Protein AF-A0A1B7W3U8-F1 (afdb_monomer_lite)

Foldseek 3Di:
DVVVVVVVVVVVLVVLVCVLVVLVVPPDDDPDVVVSVVSVCCNVPPPQDPVNVVVVVVVVVVVVVVVVVVVVVVCQQPPDCPHPVVVVVVVVVVVVVVVVVVVVCVVCVVVVVVVVVVVVCVVPPPVVVVVVVVVVVVVVVVVVVCVVVVCVVVVVCVVDPPPDPDD

Structure (mmCIF, N/CA/C/O backbone):
data_AF-A0A1B7W3U8-F1
#
_entry.id   AF-A0A1B7W3U8-F1
#
loop_
_atom_site.group_PDB
_atom_site.id
_atom_site.type_symbol
_atom_site.label_atom_id
_atom_site.label_alt_id
_atom_site.label_comp_id
_atom_site.label_asym_id
_atom_site.label_entity_id
_atom_site.label_seq_id
_atom_site.pdbx_PDB_ins_code
_atom_site.Cartn_x
_atom_site.Cartn_y
_atom_site.Cartn_z
_atom_site.occupancy
_atom_site.B_iso_or_equiv
_atom_site.auth_seq_id
_atom_site.auth_comp_id
_atom_site.auth_asym_id
_atom_site.auth_atom_id
_atom_site.pdbx_PDB_model_num
ATOM 1 N N . LEU A 1 1 ? -20.547 15.326 28.649 1.00 56.41 1 LEU A N 1
ATOM 2 C CA . LEU A 1 1 ? -21.352 14.081 28.725 1.00 56.41 1 LEU A CA 1
ATOM 3 C C . LEU A 1 1 ? -21.371 13.535 30.156 1.00 56.41 1 LEU A C 1
ATOM 5 O O . LEU A 1 1 ? -22.451 13.273 30.670 1.00 56.41 1 LEU A O 1
ATOM 9 N N . GLU A 1 2 ? -20.212 13.461 30.819 1.00 55.72 2 GLU A N 1
ATOM 10 C CA . GLU A 1 2 ? -20.068 13.025 32.222 1.00 55.72 2 GLU A CA 1
ATOM 11 C C . GLU A 1 2 ? -20.960 13.772 33.222 1.00 55.72 2 GLU A C 1
ATOM 13 O O . GLU A 1 2 ? -21.620 13.137 34.037 1.00 55.72 2 GLU A O 1
ATOM 18 N N . GLU A 1 3 ? -21.055 15.101 33.139 1.00 60.34 3 GLU A N 1
ATOM 19 C CA . GLU A 1 3 ? -21.894 15.894 34.055 1.00 60.34 3 GLU A CA 1
ATOM 20 C C . GLU A 1 3 ? -23.386 15.540 33.965 1.00 60.34 3 GLU A C 1
ATOM 22 O O . GLU A 1 3 ? -24.071 15.424 34.982 1.00 60.34 3 GLU A O 1
ATOM 27 N N . LYS A 1 4 ? -23.888 15.297 32.746 1.00 61.94 4 LYS A N 1
ATOM 28 C CA . LYS A 1 4 ? -25.275 14.863 32.523 1.00 61.94 4 LYS A CA 1
ATOM 29 C C . LYS A 1 4 ? -25.508 13.445 33.047 1.00 61.94 4 LYS A C 1
ATOM 31 O O . LYS A 1 4 ? -26.567 13.176 33.609 1.00 61.94 4 LYS A O 1
ATOM 36 N N . LEU A 1 5 ? -24.516 12.563 32.903 1.00 60.00 5 LEU A N 1
ATOM 37 C CA . LEU A 1 5 ? -24.566 11.201 33.437 1.00 60.00 5 LEU A CA 1
ATOM 38 C C . LEU A 1 5 ? -24.601 11.215 34.974 1.00 60.00 5 LEU A C 1
ATOM 40 O O . LEU A 1 5 ? -25.403 10.510 35.583 1.00 60.00 5 LEU A O 1
ATOM 44 N N . LYS A 1 6 ? -23.789 12.078 35.596 1.00 71.88 6 LYS A N 1
ATOM 45 C CA . LYS A 1 6 ? -23.715 12.258 37.051 1.00 71.88 6 LYS A CA 1
ATOM 46 C C . LYS A 1 6 ? -25.038 1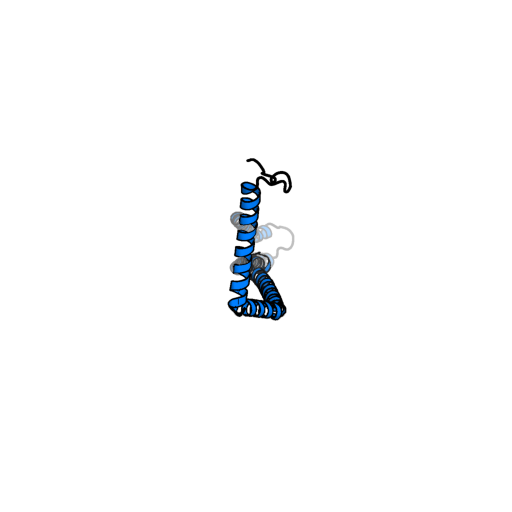2.765 37.631 1.00 71.88 6 LYS A C 1
ATOM 48 O O . LYS A 1 6 ? -25.574 12.134 38.538 1.00 71.88 6 LYS A O 1
ATOM 53 N N . ALA A 1 7 ? -25.609 13.821 37.048 1.00 74.88 7 ALA A N 1
ATOM 54 C CA . ALA A 1 7 ? -26.900 14.368 37.472 1.00 74.88 7 ALA A CA 1
ATOM 55 C C . ALA A 1 7 ? -28.056 13.362 37.293 1.00 74.88 7 ALA A C 1
ATOM 57 O O . ALA A 1 7 ? -28.937 13.258 38.146 1.00 74.88 7 ALA A O 1
ATOM 58 N N . SER A 1 8 ? -28.042 12.578 36.208 1.00 70.06 8 SER A N 1
ATOM 59 C CA . SER A 1 8 ? -29.031 11.514 35.987 1.00 70.06 8 SER A CA 1
ATOM 60 C C . SER A 1 8 ? -28.912 10.390 37.019 1.00 70.06 8 SER A C 1
ATOM 62 O O . SER A 1 8 ? -29.926 9.875 37.486 1.00 70.06 8 SER A O 1
ATOM 64 N N . ASN A 1 9 ? -27.689 10.011 37.391 1.00 72.94 9 ASN A N 1
ATOM 65 C CA . ASN A 1 9 ? -27.438 8.947 38.360 1.00 72.94 9 ASN A CA 1
ATOM 66 C C . ASN A 1 9 ? -27.847 9.370 39.783 1.00 72.94 9 ASN A C 1
ATOM 68 O O . ASN A 1 9 ? -28.427 8.590 40.536 1.00 72.94 9 ASN A O 1
ATOM 72 N N . GLU A 1 10 ? -27.610 10.634 40.129 1.00 76.00 10 GLU A N 1
ATOM 73 C CA . GLU A 1 10 ? -28.024 11.225 41.403 1.00 76.00 10 GLU A CA 1
ATOM 74 C C . GLU A 1 10 ? -29.554 11.308 41.517 1.00 76.00 10 GLU A C 1
ATOM 76 O O . GLU A 1 10 ? -30.133 10.876 42.518 1.00 76.00 10 GLU A O 1
ATOM 81 N N . ARG A 1 11 ? -30.232 11.736 40.444 1.00 73.25 11 ARG A N 1
ATOM 82 C CA . ARG A 1 11 ? -31.701 11.755 40.370 1.00 73.25 11 ARG A CA 1
ATOM 83 C C . ARG A 1 11 ? -32.305 10.352 40.474 1.00 73.25 11 ARG A C 1
ATOM 85 O O . ARG A 1 11 ? -33.267 10.166 41.214 1.00 73.25 11 ARG A O 1
ATOM 92 N N . ASN A 1 12 ? -31.722 9.362 39.795 1.00 77.12 12 ASN A N 1
ATOM 93 C CA . ASN A 1 12 ? -32.149 7.965 39.914 1.00 77.12 12 ASN A CA 1
ATOM 94 C C . ASN A 1 12 ? -31.950 7.421 41.334 1.00 77.12 12 ASN A C 1
ATOM 96 O O . ASN A 1 12 ? -32.821 6.719 41.839 1.00 77.12 12 ASN A O 1
ATOM 100 N N . GLY A 1 13 ? -30.857 7.785 42.009 1.00 77.56 13 GLY A N 1
ATOM 101 C CA . GLY A 1 13 ? -30.621 7.402 43.403 1.00 77.56 13 GLY A CA 1
ATOM 102 C C . GLY A 1 13 ? -31.672 7.958 44.368 1.00 77.56 13 GLY A C 1
ATOM 103 O O . GLY A 1 13 ? -32.121 7.242 45.262 1.00 77.56 13 GLY A O 1
ATOM 104 N N . ILE A 1 14 ? -32.099 9.209 44.174 1.00 77.31 14 ILE A N 1
ATOM 105 C CA . ILE A 1 14 ? -33.169 9.831 44.973 1.00 77.31 14 ILE A CA 1
ATOM 106 C C . ILE A 1 14 ? -34.512 9.139 44.709 1.00 77.31 14 ILE A C 1
ATOM 108 O O . ILE A 1 14 ? -35.231 8.819 45.653 1.00 77.31 14 ILE A O 1
ATOM 112 N N . LEU A 1 15 ? -34.830 8.864 43.440 1.00 75.06 15 LEU A N 1
ATOM 113 C CA . LEU A 1 15 ? -36.073 8.191 43.062 1.00 75.06 15 LEU A CA 1
ATOM 114 C C . LEU A 1 15 ? -36.156 6.781 43.648 1.00 75.06 15 LEU A C 1
ATOM 116 O O . LEU A 1 15 ? -37.176 6.448 44.238 1.00 75.06 15 LEU A O 1
ATOM 120 N N . LEU A 1 16 ? -35.080 5.993 43.559 1.00 75.06 16 LEU A N 1
ATOM 121 C CA . LEU A 1 16 ? -35.017 4.643 44.129 1.00 75.06 16 LEU A CA 1
ATOM 122 C C . LEU A 1 16 ? -35.239 4.648 45.647 1.00 75.06 16 LEU A C 1
ATOM 124 O O . LEU A 1 16 ? -36.001 3.833 46.160 1.00 75.06 16 LEU A O 1
ATOM 128 N N . LYS A 1 17 ? -34.646 5.612 46.362 1.00 77.00 17 LYS A N 1
ATOM 129 C CA . LYS A 1 17 ? -34.842 5.774 47.812 1.00 77.00 17 LYS A CA 1
ATOM 130 C C . LYS A 1 17 ? -36.269 6.174 48.200 1.00 77.00 17 LYS A C 1
ATOM 132 O O . LYS A 1 17 ? -36.686 5.868 49.311 1.00 77.00 17 LYS A O 1
ATOM 137 N N . ALA A 1 18 ? -37.016 6.816 47.303 1.00 71.81 18 ALA A N 1
ATOM 138 C CA . ALA A 1 18 ? -38.400 7.228 47.535 1.00 71.81 18 ALA A CA 1
ATOM 139 C C . ALA A 1 18 ? -39.438 6.126 47.226 1.00 71.81 18 ALA A C 1
ATOM 141 O O . ALA A 1 18 ? -40.604 6.257 47.605 1.00 71.81 18 ALA A O 1
ATOM 142 N N . ILE A 1 19 ? -39.054 5.028 46.557 1.00 72.12 19 ILE A N 1
ATOM 143 C CA . ILE A 1 19 ? -39.971 3.918 46.227 1.00 72.12 19 ILE A CA 1
ATOM 144 C C . ILE A 1 19 ? -40.558 3.263 47.495 1.00 72.12 19 ILE A C 1
ATOM 146 O O . ILE A 1 19 ? -41.779 3.134 47.571 1.00 72.12 19 ILE A O 1
ATOM 150 N N . PRO A 1 20 ? -39.771 2.910 48.531 1.00 69.50 20 PRO A N 1
ATOM 151 C CA . PRO A 1 20 ? -40.331 2.365 49.770 1.00 69.50 20 PRO A CA 1
ATOM 152 C C . PRO A 1 20 ? -41.315 3.322 50.462 1.00 69.50 20 PRO A C 1
ATOM 154 O O . PRO A 1 20 ? -42.340 2.895 50.988 1.00 69.50 20 PRO A O 1
ATOM 157 N N . GLU A 1 21 ? -41.035 4.628 50.448 1.00 69.25 21 GLU A N 1
ATOM 158 C CA . GLU A 1 21 ? -41.896 5.640 51.077 1.00 69.25 21 GLU A CA 1
ATOM 159 C C . GLU A 1 21 ? -43.200 5.867 50.300 1.00 69.25 21 GLU A C 1
ATOM 161 O O . GLU A 1 21 ? -44.263 6.045 50.894 1.00 69.25 21 GLU A O 1
ATOM 166 N N . THR A 1 22 ? -43.151 5.805 48.970 1.00 66.88 22 THR A N 1
ATOM 167 C CA . THR A 1 22 ? -44.347 5.921 48.119 1.00 66.88 22 THR A CA 1
ATOM 168 C C . THR A 1 22 ? -45.241 4.684 48.195 1.00 66.88 22 THR A C 1
ATOM 170 O O . THR A 1 22 ? -46.464 4.822 48.135 1.00 66.88 22 THR A O 1
ATOM 173 N N . ILE A 1 23 ? -44.669 3.499 48.432 1.00 67.88 23 ILE A N 1
ATOM 174 C CA . ILE A 1 23 ? -45.422 2.269 48.723 1.00 67.88 23 ILE A CA 1
ATOM 175 C C . ILE A 1 23 ? -46.244 2.414 50.021 1.00 67.88 23 ILE A C 1
ATOM 177 O O . ILE A 1 23 ? -47.398 1.988 50.052 1.00 67.88 23 ILE A O 1
ATOM 181 N N . LYS A 1 24 ? -45.719 3.101 51.050 1.00 63.53 24 LYS A N 1
ATOM 182 C CA . LYS A 1 24 ? -46.452 3.391 52.305 1.00 63.53 24 LYS A CA 1
ATOM 183 C C . LYS A 1 24 ? -47.633 4.343 52.127 1.00 63.53 24 LYS A C 1
ATOM 185 O O . LYS A 1 24 ? -48.637 4.220 52.823 1.00 63.53 24 LYS A O 1
ATOM 190 N N . LEU A 1 25 ? -47.508 5.310 51.220 1.00 63.56 25 LEU A N 1
ATOM 191 C CA . LEU A 1 25 ? -48.533 6.329 50.960 1.00 63.56 25 LEU A CA 1
ATOM 192 C C . LEU A 1 25 ? -49.675 5.808 50.065 1.00 63.56 25 LEU A C 1
ATOM 194 O O . LEU A 1 25 ? -50.757 6.400 50.031 1.00 63.56 25 LEU A O 1
ATOM 198 N N . GLY A 1 26 ? -49.460 4.685 49.371 1.00 59.81 26 GLY A N 1
ATOM 199 C CA . GLY A 1 26 ? -50.441 3.995 48.535 1.00 59.81 26 GLY A CA 1
ATOM 200 C C . GLY A 1 26 ? -51.523 3.277 49.345 1.00 59.81 26 GLY A C 1
ATOM 201 O O . GLY A 1 26 ? -51.560 2.051 49.429 1.00 59.81 26 GLY A O 1
ATOM 202 N N . THR A 1 27 ? -52.448 4.038 49.919 1.00 52.50 27 THR A N 1
ATOM 203 C CA . THR A 1 27 ? -53.669 3.508 50.537 1.00 52.50 27 THR A CA 1
ATOM 204 C C . THR A 1 27 ? -54.570 2.888 49.462 1.00 52.50 27 THR A C 1
ATOM 206 O O . THR A 1 27 ? -55.290 3.594 48.763 1.00 52.50 27 THR A O 1
ATOM 209 N N . GLY A 1 28 ? -54.576 1.557 49.294 1.00 55.31 28 GLY A N 1
ATOM 210 C CA . GLY A 1 28 ? -55.733 0.963 48.613 1.00 55.31 28 GLY A CA 1
ATOM 211 C C . GLY A 1 28 ? -55.717 -0.472 48.110 1.00 55.31 28 GLY A C 1
ATOM 212 O O . GLY A 1 28 ? -56.805 -1.029 48.002 1.00 55.31 28 GLY A O 1
ATOM 213 N N . ARG A 1 29 ? -54.596 -1.126 47.780 1.00 54.59 29 ARG A N 1
ATOM 214 C CA . ARG A 1 29 ? -54.681 -2.521 47.286 1.00 54.59 29 ARG A CA 1
ATOM 215 C C . ARG A 1 29 ? -53.319 -3.221 47.269 1.00 54.59 29 ARG A C 1
ATOM 217 O O . ARG A 1 29 ? -52.536 -3.021 46.354 1.00 54.59 29 ARG A O 1
ATOM 224 N N . ARG A 1 30 ? -53.093 -4.102 48.252 1.00 54.03 30 ARG A N 1
ATOM 225 C CA . ARG A 1 30 ? -52.017 -5.119 48.284 1.00 54.03 30 ARG A CA 1
ATOM 226 C C . ARG A 1 30 ? -50.565 -4.604 48.248 1.00 54.03 30 ARG A C 1
ATOM 228 O O . ARG A 1 30 ? -49.747 -5.159 47.525 1.00 54.03 30 ARG A O 1
ATOM 235 N N . SER A 1 31 ? -50.211 -3.625 49.077 1.00 56.19 31 SER A N 1
ATOM 236 C CA . SER A 1 31 ? -48.829 -3.573 49.576 1.00 56.19 31 SER A CA 1
ATOM 237 C C . SER A 1 31 ? -48.750 -4.523 50.767 1.00 56.19 31 SER A C 1
ATOM 239 O O . SER A 1 31 ? -49.349 -4.242 51.801 1.00 56.19 31 SER A O 1
ATOM 241 N N . THR A 1 32 ? -48.132 -5.690 50.601 1.00 68.00 32 THR A N 1
ATOM 242 C CA . THR A 1 32 ? -47.820 -6.582 51.724 1.00 68.00 32 THR A CA 1
ATOM 243 C C . THR A 1 32 ? -46.517 -6.115 52.369 1.00 68.00 32 THR A C 1
ATOM 245 O O . THR A 1 32 ? -45.617 -5.665 51.662 1.00 68.00 32 THR A O 1
ATOM 248 N N . ASP A 1 33 ? -46.383 -6.251 53.688 1.00 70.81 33 ASP A N 1
ATOM 249 C CA . ASP A 1 33 ? -45.142 -5.927 54.418 1.00 70.81 33 ASP A CA 1
ATOM 250 C C . ASP A 1 33 ? -43.909 -6.627 53.805 1.00 70.81 33 ASP A C 1
ATOM 252 O O . ASP A 1 33 ? -42.792 -6.120 53.835 1.00 70.81 33 ASP A O 1
ATOM 256 N N . GLU A 1 34 ? -44.132 -7.778 53.168 1.00 69.06 34 GLU A N 1
ATOM 257 C CA . GLU A 1 34 ? -43.145 -8.553 52.418 1.00 69.06 34 GLU A CA 1
ATOM 258 C C . GLU A 1 34 ? -42.671 -7.858 51.129 1.00 69.06 34 GLU A C 1
ATOM 260 O O . GLU A 1 34 ? -41.478 -7.875 50.831 1.00 69.06 34 GLU A O 1
ATOM 265 N N . LEU A 1 35 ? -43.566 -7.188 50.389 1.00 73.38 35 LEU A N 1
ATOM 266 C CA . LEU A 1 35 ? -43.200 -6.379 49.221 1.00 73.38 35 LEU A CA 1
ATOM 267 C C . LEU A 1 35 ? -42.405 -5.138 49.642 1.00 73.38 35 LEU A C 1
ATOM 269 O O . LEU A 1 35 ? -41.422 -4.795 48.988 1.00 73.38 35 LEU A O 1
ATOM 273 N N . GLU A 1 36 ? -42.790 -4.490 50.745 1.00 72.69 36 GLU A N 1
ATOM 274 C CA . GLU A 1 36 ? -42.029 -3.369 51.309 1.00 72.69 36 GLU A CA 1
ATOM 275 C C . GLU A 1 36 ? -40.623 -3.818 51.729 1.00 72.69 36 GLU A C 1
ATOM 277 O O . GLU A 1 36 ? -39.631 -3.183 51.363 1.00 72.69 36 GLU A O 1
ATOM 282 N N . PHE A 1 37 ? -40.528 -4.939 52.450 1.00 76.88 37 PHE A N 1
ATOM 283 C CA . PHE A 1 37 ? -39.257 -5.509 52.884 1.00 76.88 37 PHE A CA 1
ATOM 284 C C . PHE A 1 37 ? -38.368 -5.890 51.698 1.00 76.88 37 PHE A C 1
ATOM 286 O O . PHE A 1 37 ? -37.188 -5.545 51.690 1.00 76.88 37 PHE A O 1
ATOM 293 N N . LEU A 1 38 ? -38.926 -6.538 50.672 1.00 72.19 3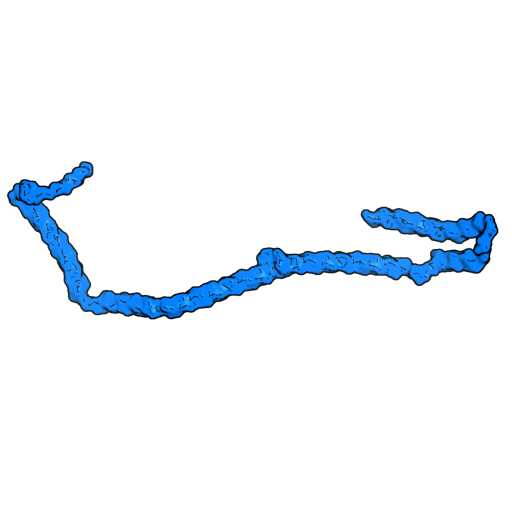8 LEU A N 1
ATOM 294 C CA . LEU A 1 38 ? -38.197 -6.902 49.457 1.00 72.19 38 LEU A CA 1
ATOM 295 C C . LEU A 1 38 ? -37.694 -5.672 48.707 1.00 72.19 38 LEU A C 1
ATOM 297 O O . LEU A 1 38 ? -36.523 -5.624 48.343 1.00 72.19 38 LEU A O 1
ATOM 301 N N . VAL A 1 39 ? -38.537 -4.659 48.505 1.00 77.06 39 VAL A N 1
ATOM 302 C CA . VAL A 1 39 ? -38.131 -3.429 47.814 1.00 77.06 39 VAL A CA 1
ATOM 303 C C . VAL A 1 39 ? -37.053 -2.697 48.607 1.00 77.06 39 VAL A C 1
ATOM 305 O O . VAL A 1 39 ? -36.055 -2.274 48.025 1.00 77.06 39 VAL A O 1
ATOM 308 N N . LYS A 1 40 ? -37.197 -2.586 49.930 1.00 78.19 40 LYS A N 1
ATOM 309 C CA . LYS A 1 40 ? -36.175 -1.987 50.794 1.00 78.19 40 LYS A CA 1
ATOM 310 C C . LYS A 1 40 ? -34.864 -2.777 50.749 1.00 78.19 40 LYS A C 1
ATOM 312 O O . LYS A 1 40 ? -33.811 -2.186 50.535 1.00 78.19 40 LYS A O 1
ATOM 317 N N . SER A 1 41 ? -34.936 -4.103 50.856 1.00 76.44 41 SER A N 1
ATOM 318 C CA . SER A 1 41 ? -33.774 -4.992 50.804 1.00 76.44 41 SER A CA 1
ATOM 319 C C . SER A 1 41 ? -33.055 -4.914 49.455 1.00 76.44 41 SER A C 1
ATOM 321 O O . SER A 1 41 ? -31.837 -4.801 49.435 1.00 76.44 41 SER A O 1
ATOM 323 N N . LEU A 1 42 ? -33.790 -4.860 48.340 1.00 71.69 42 LEU A N 1
ATOM 324 C CA . LEU A 1 42 ? -33.240 -4.693 46.988 1.00 71.69 42 LEU A CA 1
ATOM 325 C C . LEU A 1 42 ? -32.695 -3.283 46.722 1.00 71.69 42 LEU A C 1
ATOM 327 O O . LEU A 1 42 ? -31.801 -3.110 45.899 1.00 71.69 42 LEU A O 1
ATOM 331 N N . THR A 1 43 ? -33.235 -2.269 47.398 1.00 72.00 43 THR A N 1
ATOM 332 C CA . THR A 1 43 ? -32.743 -0.886 47.305 1.00 72.00 43 THR A CA 1
ATOM 333 C C . THR A 1 43 ? -31.444 -0.711 48.093 1.00 72.00 43 THR A C 1
ATOM 335 O O . THR A 1 43 ? -30.552 0.016 47.658 1.00 72.00 43 THR A O 1
ATOM 338 N N . GLU A 1 44 ? -31.325 -1.378 49.242 1.00 73.50 44 GLU A N 1
ATOM 339 C CA . GLU A 1 44 ? -30.128 -1.364 50.091 1.00 73.50 44 GLU A CA 1
ATOM 340 C C . GLU A 1 44 ? -29.045 -2.336 49.585 1.00 73.50 44 GLU A C 1
ATOM 342 O O . GLU A 1 44 ? -27.861 -2.012 49.648 1.00 73.50 44 GLU A O 1
ATOM 347 N N . ASN A 1 45 ? -29.445 -3.485 49.033 1.00 69.94 45 ASN A N 1
ATOM 348 C CA . ASN A 1 45 ? -28.589 -4.518 48.449 1.00 69.94 45 ASN A CA 1
ATOM 349 C C . ASN A 1 45 ? -29.100 -4.887 47.045 1.00 69.94 45 ASN A C 1
ATOM 351 O O . ASN A 1 45 ? -29.848 -5.859 46.887 1.00 69.94 45 ASN A O 1
ATOM 355 N N . PRO A 1 46 ? -28.733 -4.118 46.006 1.00 68.44 46 PRO A N 1
ATOM 356 C CA . PRO A 1 46 ? -29.142 -4.433 44.646 1.00 68.44 46 PRO A CA 1
ATOM 357 C C . PRO A 1 46 ? -28.575 -5.791 44.215 1.00 68.44 46 PRO A C 1
ATOM 359 O O . PRO A 1 46 ? -27.418 -6.105 44.480 1.00 68.44 46 PRO A O 1
ATOM 362 N N . ILE A 1 47 ? -29.388 -6.586 43.507 1.00 68.88 47 ILE A N 1
ATOM 363 C CA . ILE A 1 47 ? -28.999 -7.912 42.976 1.00 68.88 47 ILE A CA 1
ATOM 364 C C . ILE A 1 47 ? -27.757 -7.805 42.081 1.00 68.88 47 ILE A C 1
ATOM 366 O O . ILE A 1 47 ? -26.953 -8.731 42.004 1.00 68.88 47 ILE A O 1
ATOM 370 N N . ILE A 1 48 ? -27.609 -6.667 41.402 1.00 67.12 48 ILE A N 1
ATOM 371 C CA . ILE A 1 48 ? -26.440 -6.345 40.598 1.00 67.12 48 ILE A CA 1
ATOM 372 C C . ILE A 1 48 ? -25.645 -5.292 41.354 1.00 67.12 48 ILE A C 1
ATOM 374 O O . ILE A 1 48 ? -26.105 -4.166 41.554 1.00 67.12 48 ILE A O 1
ATOM 378 N N . ASP A 1 49 ? -24.441 -5.673 41.763 1.00 74.00 49 ASP A N 1
ATOM 379 C CA . ASP A 1 49 ? -23.523 -4.772 42.431 1.00 74.00 49 ASP A CA 1
ATOM 380 C C . ASP A 1 49 ? -23.154 -3.582 41.516 1.00 74.00 49 ASP A C 1
ATOM 382 O O . ASP A 1 49 ? -22.947 -3.693 40.299 1.00 74.00 49 ASP A O 1
ATOM 386 N N . ARG A 1 50 ? -23.094 -2.396 42.121 1.00 72.88 50 ARG A N 1
ATOM 387 C CA . ARG A 1 50 ? -22.842 -1.140 41.414 1.00 72.88 50 ARG A CA 1
ATOM 388 C C . ARG A 1 50 ? -21.435 -1.115 40.818 1.00 72.88 50 ARG A C 1
ATOM 390 O O . ARG A 1 50 ? -21.271 -0.599 39.713 1.00 72.88 50 ARG A O 1
ATOM 397 N N . GLN A 1 51 ? -20.448 -1.718 41.490 1.00 74.75 51 GLN A N 1
ATOM 398 C CA . GLN A 1 51 ? -19.090 -1.821 40.941 1.00 74.75 51 GLN A CA 1
ATOM 399 C C . GLN A 1 51 ? -19.067 -2.723 39.708 1.00 74.75 51 GLN A C 1
ATOM 401 O O . GLN A 1 51 ? -18.414 -2.390 38.722 1.00 74.75 51 GLN A O 1
ATOM 406 N N . SER A 1 52 ? -19.838 -3.811 39.727 1.00 77.06 52 SER A N 1
ATOM 407 C CA . SER A 1 52 ? -19.994 -4.706 38.574 1.00 77.06 52 SER A CA 1
ATOM 408 C C . SER A 1 52 ? -20.584 -3.979 37.359 1.00 77.06 52 SER A C 1
ATOM 410 O O . SER A 1 52 ? -20.114 -4.157 36.237 1.00 77.06 52 SER A O 1
ATOM 412 N N . THR A 1 53 ? -21.557 -3.092 37.581 1.00 82.00 53 THR A N 1
ATOM 413 C CA . THR A 1 53 ? -22.164 -2.284 36.508 1.00 82.00 53 THR A CA 1
ATOM 414 C C . THR A 1 53 ? -21.182 -1.247 35.952 1.00 82.00 53 THR A C 1
ATOM 416 O O . THR A 1 53 ? -21.053 -1.097 34.739 1.00 82.00 53 THR A O 1
ATOM 419 N N . GLU A 1 54 ? -20.439 -0.553 36.817 1.00 82.31 54 GLU A N 1
ATOM 420 C CA . GLU A 1 54 ? -19.410 0.405 36.390 1.00 82.31 54 GLU A CA 1
ATOM 421 C C . GLU A 1 54 ? -18.246 -0.274 35.657 1.00 82.31 54 GLU A C 1
ATOM 423 O O . GLU A 1 54 ? -17.734 0.273 34.678 1.00 82.31 54 GLU A O 1
ATOM 428 N N . ALA A 1 55 ? -17.842 -1.470 36.092 1.00 82.25 55 ALA A N 1
ATOM 429 C CA . ALA A 1 55 ? -16.840 -2.276 35.404 1.00 82.25 55 ALA A CA 1
ATOM 430 C C . ALA A 1 55 ? -17.318 -2.685 34.002 1.00 82.25 55 ALA A C 1
ATOM 432 O O . ALA A 1 55 ? -16.544 -2.594 33.048 1.00 82.25 55 ALA A O 1
ATOM 433 N N . LEU A 1 56 ? -18.596 -3.057 33.864 1.00 86.19 56 LEU A N 1
ATOM 434 C CA . LEU A 1 56 ? -19.200 -3.403 32.578 1.00 86.19 56 LEU A CA 1
ATOM 435 C C . LEU A 1 56 ? -19.213 -2.206 31.615 1.00 86.19 56 LEU A C 1
ATOM 437 O O . LEU A 1 56 ? -18.798 -2.343 30.468 1.00 86.19 56 LEU A O 1
ATOM 441 N N . ILE A 1 57 ? -19.602 -1.023 32.101 1.00 86.50 57 ILE A N 1
ATOM 442 C CA . ILE A 1 57 ? -19.609 0.216 31.306 1.00 86.50 57 ILE A CA 1
ATOM 443 C C . ILE A 1 57 ? -18.187 0.590 30.864 1.00 86.50 57 ILE A C 1
ATOM 445 O O . ILE A 1 57 ? -17.968 0.945 29.707 1.00 86.50 57 ILE A O 1
ATOM 449 N N . ARG A 1 58 ? -17.189 0.494 31.755 1.00 90.19 58 ARG A N 1
ATOM 450 C CA . ARG A 1 58 ? -15.786 0.757 31.380 1.00 90.19 58 ARG A CA 1
ATOM 451 C C . ARG A 1 58 ? -15.293 -0.219 30.318 1.00 90.19 58 ARG A C 1
ATOM 453 O O . ARG A 1 58 ? -14.602 0.195 29.389 1.00 90.19 58 ARG A O 1
ATOM 460 N N . LEU A 1 59 ? -15.646 -1.496 30.451 1.00 92.50 59 LEU A N 1
ATOM 461 C CA . LEU A 1 59 ? -15.284 -2.514 29.474 1.00 92.50 59 LEU A CA 1
ATOM 462 C C . LEU A 1 59 ? -15.924 -2.223 28.112 1.00 92.50 59 LEU A C 1
ATOM 464 O O . LEU A 1 59 ? -15.232 -2.289 27.102 1.00 92.50 59 LEU A O 1
ATOM 468 N N . GLU A 1 60 ? -17.203 -1.850 28.084 1.00 88.88 60 GLU A N 1
ATOM 469 C CA . GLU A 1 60 ? -17.913 -1.467 26.860 1.00 88.88 60 GLU A CA 1
ATOM 470 C C . GLU A 1 60 ? -17.224 -0.294 26.148 1.00 88.88 60 GLU A C 1
ATOM 472 O O . GLU A 1 60 ? -16.930 -0.382 24.953 1.00 88.88 60 GLU A O 1
ATOM 477 N N . VAL A 1 61 ? -16.874 0.763 26.889 1.00 94.38 61 VAL A N 1
ATOM 478 C CA . VAL A 1 61 ? -16.142 1.917 26.343 1.00 94.38 61 VAL A CA 1
ATOM 479 C C . VAL A 1 61 ? -14.786 1.492 25.776 1.00 94.38 61 VAL A C 1
ATOM 481 O O . VAL A 1 61 ? -14.455 1.851 24.646 1.00 94.38 61 VAL A O 1
ATOM 484 N N . HIS A 1 62 ? -14.018 0.679 26.509 1.00 93.00 62 HIS A N 1
ATOM 485 C CA . HIS A 1 62 ? -12.728 0.171 26.029 1.00 93.00 62 HIS A CA 1
ATOM 486 C C . HIS A 1 62 ? -12.870 -0.687 24.765 1.00 93.00 62 HIS A C 1
ATOM 488 O O . HIS A 1 62 ? -12.046 -0.584 23.855 1.00 93.00 62 HIS A O 1
ATOM 494 N N . VAL A 1 63 ? -13.904 -1.529 24.682 1.00 92.50 63 VAL A N 1
ATOM 495 C CA . VAL A 1 63 ? -14.176 -2.353 23.496 1.00 92.50 63 VAL A CA 1
ATOM 496 C C . VAL A 1 63 ? -14.521 -1.470 22.298 1.00 92.50 63 VAL A C 1
ATOM 498 O O . VAL A 1 63 ? -13.970 -1.682 21.216 1.00 92.50 63 VAL A O 1
ATOM 501 N N . MET A 1 64 ? -15.359 -0.448 22.484 1.00 91.00 64 MET A N 1
ATOM 502 C CA . MET A 1 64 ? -15.673 0.525 21.433 1.00 91.00 64 MET A CA 1
ATOM 503 C C . MET A 1 64 ? -14.430 1.280 20.948 1.00 91.00 64 MET A C 1
ATOM 505 O O . MET A 1 64 ? -14.206 1.388 19.740 1.00 91.00 64 MET A O 1
ATOM 509 N N . GLU A 1 65 ? -13.595 1.775 21.863 1.00 93.12 65 GLU A N 1
ATOM 510 C CA . GLU A 1 65 ? -12.356 2.469 21.499 1.00 93.12 65 GLU A CA 1
ATOM 511 C C . GLU A 1 65 ? -11.385 1.555 20.748 1.00 93.12 65 GLU A C 1
ATOM 513 O O . GLU A 1 65 ? -10.816 1.956 19.729 1.00 93.12 65 GLU A O 1
ATOM 518 N N . ASN A 1 66 ? -11.209 0.320 21.218 1.00 94.25 66 ASN A N 1
ATOM 519 C CA . ASN A 1 66 ? -10.341 -0.652 20.561 1.00 94.25 66 ASN A CA 1
ATOM 520 C C . ASN A 1 66 ? -10.873 -1.040 19.178 1.00 94.25 66 ASN A C 1
ATOM 522 O O . ASN A 1 66 ? -10.085 -1.160 18.243 1.00 94.25 66 ASN A O 1
ATOM 526 N N . SER A 1 67 ? -12.192 -1.165 19.019 1.00 93.38 67 SER A N 1
ATOM 527 C CA . SER A 1 67 ? -12.820 -1.406 17.717 1.00 93.38 67 SER A CA 1
ATOM 528 C C . SER A 1 67 ? -12.550 -0.255 16.738 1.00 93.38 67 SER A C 1
ATOM 530 O O . SER A 1 67 ? -12.136 -0.496 15.604 1.00 93.38 67 SER A O 1
ATOM 532 N N . SER A 1 68 ? -12.667 0.998 17.191 1.00 92.69 68 SER A N 1
ATOM 533 C CA . SER A 1 68 ? -12.339 2.179 16.376 1.00 92.69 68 SER A CA 1
ATOM 534 C C . SER A 1 68 ? -10.858 2.229 15.980 1.00 92.69 68 SER A C 1
ATOM 536 O O . SER A 1 68 ? -10.530 2.483 14.818 1.00 92.69 68 SER A O 1
ATOM 538 N N . LYS A 1 69 ? -9.944 1.931 16.914 1.00 93.69 69 LYS A N 1
ATOM 539 C CA . LYS A 1 69 ? -8.501 1.840 16.624 1.00 93.69 69 LYS A CA 1
ATOM 540 C C . LYS A 1 69 ? -8.202 0.734 15.609 1.00 93.69 69 LYS A C 1
ATOM 542 O O . LYS A 1 69 ? -7.425 0.958 14.687 1.00 93.69 69 LYS A O 1
ATOM 547 N N . MET A 1 70 ? -8.850 -0.423 15.737 1.00 93.19 70 MET A N 1
ATOM 548 C CA . MET A 1 70 ? -8.700 -1.542 14.802 1.00 93.19 70 MET A CA 1
ATOM 549 C C . MET A 1 70 ? -9.133 -1.152 13.384 1.00 93.19 70 MET A C 1
ATOM 551 O O . MET A 1 70 ? -8.392 -1.388 12.437 1.00 93.19 70 MET A O 1
ATOM 555 N N . GLN A 1 71 ? -10.279 -0.479 13.240 1.00 89.44 71 GLN A N 1
ATOM 556 C CA . GLN A 1 71 ? -10.750 0.018 11.942 1.00 89.44 71 GLN A CA 1
ATOM 557 C C . GLN A 1 71 ? -9.796 1.049 11.324 1.00 89.44 71 GLN A C 1
ATOM 559 O O . GLN A 1 71 ? -9.632 1.097 10.106 1.00 89.44 71 GLN A O 1
ATOM 564 N N . GLN A 1 72 ? -9.158 1.891 12.141 1.00 87.62 72 GLN A N 1
ATOM 565 C CA . GLN A 1 72 ? -8.146 2.834 11.655 1.00 87.62 72 GLN A CA 1
ATOM 566 C C . GLN A 1 72 ? -6.884 2.115 11.172 1.00 87.62 72 GLN A C 1
ATOM 568 O O . GLN A 1 72 ? -6.375 2.450 10.104 1.00 87.62 72 GLN A O 1
ATOM 573 N N . ILE A 1 73 ? -6.416 1.107 11.914 1.00 86.81 73 ILE A N 1
ATOM 574 C CA . ILE A 1 73 ? -5.283 0.270 11.499 1.00 86.81 73 ILE A CA 1
ATOM 575 C C . ILE A 1 73 ? -5.614 -0.450 10.190 1.00 86.81 73 ILE A C 1
ATOM 577 O O . ILE A 1 73 ? -4.805 -0.427 9.271 1.00 86.81 73 ILE A O 1
ATOM 581 N N . GLU A 1 74 ? -6.808 -1.029 10.067 1.00 84.94 74 GLU A N 1
ATOM 582 C CA . GLU A 1 74 ? -7.267 -1.689 8.841 1.00 84.94 74 GLU A CA 1
ATOM 583 C C . GLU A 1 74 ? -7.257 -0.727 7.643 1.00 84.94 74 GLU A C 1
ATOM 585 O O . GLU A 1 74 ? -6.693 -1.039 6.594 1.00 84.94 74 GLU A O 1
ATOM 590 N N . LYS A 1 75 ? -7.797 0.488 7.804 1.00 83.56 75 LYS A N 1
ATOM 591 C CA . LYS A 1 75 ? -7.731 1.518 6.757 1.00 83.56 75 LYS A CA 1
ATOM 592 C C . LYS A 1 75 ? -6.292 1.850 6.370 1.00 83.56 75 LYS A C 1
ATOM 594 O O . LYS A 1 75 ? -5.984 1.890 5.184 1.00 83.56 75 LYS A O 1
ATOM 599 N N . MET A 1 76 ? -5.407 2.033 7.346 1.00 80.88 76 MET A N 1
ATOM 600 C CA . MET A 1 76 ? -3.997 2.324 7.080 1.00 80.88 76 MET A CA 1
ATOM 601 C C . MET A 1 76 ? -3.289 1.168 6.357 1.00 80.88 76 MET A C 1
ATOM 603 O O . MET A 1 76 ? -2.410 1.401 5.533 1.00 80.88 76 MET A O 1
ATOM 607 N N . LEU A 1 77 ? -3.668 -0.079 6.642 1.00 75.62 77 LEU A N 1
ATOM 608 C CA . LEU A 1 77 ? -3.009 -1.259 6.083 1.00 75.62 77 LEU A CA 1
ATOM 609 C C . LEU A 1 77 ? -3.482 -1.614 4.668 1.00 75.62 77 LEU A C 1
ATOM 611 O O . LEU A 1 77 ? -2.701 -2.180 3.904 1.00 75.62 77 LEU A O 1
ATOM 615 N N . PHE A 1 78 ? -4.738 -1.308 4.333 1.00 72.38 78 PHE A N 1
ATOM 616 C CA . PHE A 1 78 ? -5.356 -1.739 3.073 1.00 72.38 78 PHE A CA 1
ATOM 617 C C . PHE A 1 78 ? -5.742 -0.603 2.121 1.00 72.38 78 PHE A C 1
ATOM 619 O O . PHE A 1 78 ? -5.833 -0.846 0.921 1.00 72.38 78 PHE A O 1
ATOM 626 N N . TRP A 1 79 ? -6.004 0.604 2.628 1.00 67.62 79 TRP A N 1
ATOM 627 C CA . TRP A 1 79 ? -6.598 1.694 1.840 1.00 67.62 79 TRP A CA 1
ATOM 628 C C . TRP A 1 79 ? -5.690 2.904 1.681 1.00 67.62 79 TRP A C 1
ATOM 630 O O . TRP A 1 79 ? -5.921 3.707 0.783 1.00 67.62 79 TRP A O 1
ATOM 640 N N . ASP A 1 80 ? -4.695 3.066 2.550 1.00 71.62 80 ASP A N 1
ATOM 641 C CA . ASP A 1 80 ? -3.758 4.172 2.421 1.00 71.62 80 ASP A CA 1
ATOM 642 C C . ASP A 1 80 ? -2.762 3.899 1.283 1.00 71.62 80 ASP A C 1
ATOM 644 O O . ASP A 1 80 ? -2.252 2.785 1.131 1.00 71.62 80 ASP A O 1
ATOM 648 N N . ASP A 1 81 ? -2.443 4.915 0.486 1.00 60.81 81 ASP A N 1
ATOM 649 C CA . ASP A 1 81 ? -1.449 4.802 -0.592 1.00 60.81 81 ASP A CA 1
ATOM 650 C C . ASP A 1 81 ? -0.039 4.566 -0.025 1.00 60.81 81 ASP A C 1
ATOM 652 O O . ASP A 1 81 ? 0.824 3.983 -0.685 1.00 60.81 81 ASP A O 1
ATOM 656 N N . SER A 1 82 ? 0.178 4.946 1.240 1.00 62.62 82 SER A N 1
ATOM 657 C CA . SER A 1 82 ? 1.387 4.624 2.005 1.00 62.62 82 SER A CA 1
ATOM 658 C C . SER A 1 82 ? 1.421 3.182 2.535 1.00 62.62 82 SER A C 1
ATOM 660 O O . SER A 1 82 ? 2.446 2.739 3.071 1.00 62.62 82 SER A O 1
ATOM 662 N N . SER A 1 83 ? 0.319 2.438 2.382 1.00 66.44 83 SER A N 1
ATOM 663 C CA . SER A 1 83 ? 0.185 1.093 2.923 1.00 66.44 83 SER A CA 1
ATOM 664 C C . SER A 1 83 ? 1.217 0.137 2.334 1.00 66.44 83 SER A C 1
ATOM 666 O O . SER A 1 83 ? 1.636 0.229 1.174 1.00 66.44 83 SER A O 1
ATOM 668 N N . LEU A 1 84 ? 1.623 -0.835 3.153 1.00 72.44 84 LEU A N 1
ATOM 669 C CA . LEU A 1 84 ? 2.521 -1.901 2.717 1.00 72.44 84 LEU A CA 1
ATOM 670 C C . LEU A 1 84 ? 1.957 -2.642 1.502 1.00 72.44 84 LEU A C 1
ATOM 672 O O . LEU A 1 84 ? 2.730 -3.001 0.624 1.00 72.44 84 LEU A O 1
ATOM 676 N N . MET A 1 85 ? 0.636 -2.813 1.415 1.00 77.06 85 MET A N 1
ATOM 677 C CA . MET A 1 85 ? -0.009 -3.475 0.282 1.00 77.06 85 MET A CA 1
ATOM 678 C C . MET A 1 85 ? 0.179 -2.689 -1.022 1.00 77.06 85 MET A C 1
ATOM 680 O O . MET A 1 85 ? 0.613 -3.259 -2.021 1.00 77.06 85 MET A O 1
ATOM 684 N N . SER A 1 86 ? -0.078 -1.377 -1.011 1.00 73.81 86 SER A N 1
ATOM 685 C CA . SER A 1 86 ? 0.136 -0.518 -2.185 1.00 73.81 86 SER A CA 1
ATOM 686 C C . SER A 1 86 ? 1.602 -0.518 -2.622 1.00 73.81 86 SER A C 1
ATOM 688 O O . SER A 1 86 ? 1.902 -0.627 -3.811 1.00 73.81 86 SER A O 1
ATOM 690 N N . ARG A 1 87 ? 2.532 -0.489 -1.660 1.00 77.25 87 ARG A N 1
ATOM 691 C CA . ARG A 1 87 ? 3.976 -0.570 -1.931 1.00 77.25 87 ARG A CA 1
ATOM 692 C C . ARG A 1 87 ? 4.403 -1.930 -2.487 1.00 77.25 87 AR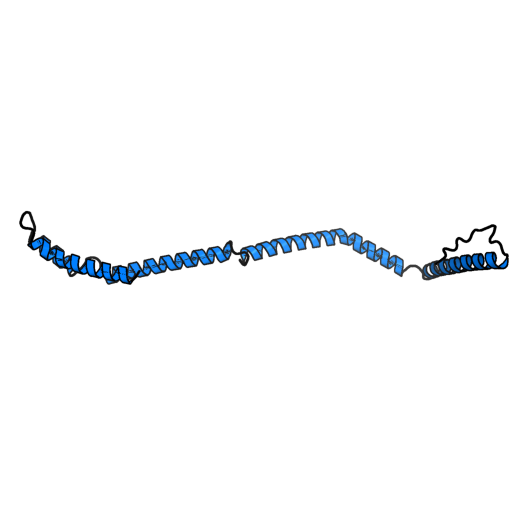G A C 1
ATOM 694 O O . ARG A 1 87 ? 5.238 -1.965 -3.385 1.00 77.25 87 ARG A O 1
ATOM 701 N N . ILE A 1 88 ? 3.838 -3.028 -1.985 1.00 82.50 88 ILE A N 1
ATOM 702 C CA . ILE A 1 88 ? 4.082 -4.383 -2.503 1.00 82.50 88 ILE A CA 1
ATOM 703 C C . ILE A 1 88 ? 3.583 -4.488 -3.942 1.00 82.50 88 ILE A C 1
ATOM 705 O O . ILE A 1 88 ? 4.326 -4.939 -4.805 1.00 82.50 88 ILE A O 1
ATOM 709 N N . LYS A 1 89 ? 2.374 -3.997 -4.225 1.00 83.81 89 LYS A N 1
ATOM 710 C CA . LYS A 1 89 ? 1.819 -4.003 -5.581 1.00 83.81 89 LYS A CA 1
ATOM 711 C C . LYS A 1 89 ? 2.657 -3.166 -6.551 1.00 83.81 89 LYS A C 1
ATOM 713 O O . LYS A 1 89 ? 2.864 -3.568 -7.688 1.00 83.81 89 LYS A O 1
ATOM 718 N N . ALA A 1 90 ? 3.165 -2.015 -6.108 1.00 84.56 90 ALA A N 1
ATOM 719 C CA . ALA A 1 90 ? 4.084 -1.215 -6.914 1.00 84.56 90 ALA A CA 1
ATOM 720 C C . ALA A 1 90 ? 5.388 -1.976 -7.206 1.00 84.56 90 ALA A C 1
ATOM 722 O O . ALA A 1 90 ? 5.839 -1.988 -8.346 1.00 84.56 90 ALA A O 1
ATOM 723 N N . LEU A 1 91 ? 5.969 -2.643 -6.202 1.00 85.62 91 LEU A N 1
ATOM 724 C CA . LEU A 1 91 ? 7.165 -3.473 -6.375 1.00 85.62 91 LEU A CA 1
ATOM 725 C C . LEU A 1 91 ? 6.931 -4.652 -7.325 1.00 85.62 91 LEU A C 1
ATOM 727 O O . LEU A 1 91 ? 7.802 -4.935 -8.135 1.00 85.62 91 LEU A O 1
ATOM 731 N N . GLU A 1 92 ? 5.768 -5.296 -7.262 1.00 90.56 92 GLU A N 1
ATOM 732 C CA . GLU A 1 92 ? 5.388 -6.374 -8.181 1.00 90.56 92 GLU A CA 1
ATOM 733 C C . GLU A 1 92 ? 5.337 -5.877 -9.633 1.00 90.56 92 GLU A C 1
ATOM 735 O O . GLU A 1 92 ? 5.904 -6.508 -10.521 1.00 90.56 92 GLU A O 1
ATOM 740 N N . VAL A 1 93 ? 4.751 -4.697 -9.867 1.00 90.69 93 VAL A N 1
ATOM 741 C CA . VAL A 1 93 ? 4.741 -4.062 -11.196 1.00 90.69 93 VAL A CA 1
ATOM 742 C C . VAL A 1 93 ? 6.157 -3.722 -11.667 1.00 90.69 93 VAL A C 1
ATOM 744 O O . VAL A 1 93 ? 6.484 -3.968 -12.825 1.00 90.69 93 VAL A O 1
ATOM 747 N N . TYR A 1 94 ? 7.008 -3.174 -10.793 1.00 89.81 94 TYR A N 1
ATOM 748 C CA . TYR A 1 94 ? 8.401 -2.884 -11.148 1.00 89.81 94 TYR A CA 1
ATOM 749 C C . TYR A 1 94 ? 9.187 -4.153 -11.472 1.00 89.81 94 TYR A C 1
ATOM 751 O O . TYR A 1 94 ? 9.908 -4.171 -12.462 1.00 89.81 94 TYR A O 1
ATOM 759 N N . GLN A 1 95 ? 9.016 -5.212 -10.682 1.00 90.25 95 GLN A N 1
ATOM 760 C CA . GLN A 1 95 ? 9.683 -6.487 -10.910 1.00 90.25 95 GLN A CA 1
ATOM 761 C C . GLN A 1 95 ? 9.248 -7.113 -12.237 1.00 90.25 95 GLN A C 1
ATOM 763 O O . GLN A 1 95 ? 10.095 -7.560 -13.001 1.00 90.25 95 GLN A O 1
ATOM 768 N N . GLN A 1 96 ? 7.950 -7.081 -12.546 1.00 90.69 96 GLN A N 1
ATOM 769 C CA . GLN A 1 96 ? 7.445 -7.568 -13.826 1.00 90.69 96 GLN A CA 1
ATOM 770 C C . GLN A 1 96 ? 8.022 -6.770 -15.004 1.00 90.69 96 GLN A C 1
ATOM 772 O O . GLN A 1 96 ? 8.453 -7.350 -15.994 1.00 90.69 96 GLN A O 1
ATOM 777 N N . ASN A 1 97 ? 8.082 -5.443 -14.881 1.00 90.88 97 ASN A N 1
ATOM 778 C CA . ASN A 1 97 ? 8.660 -4.58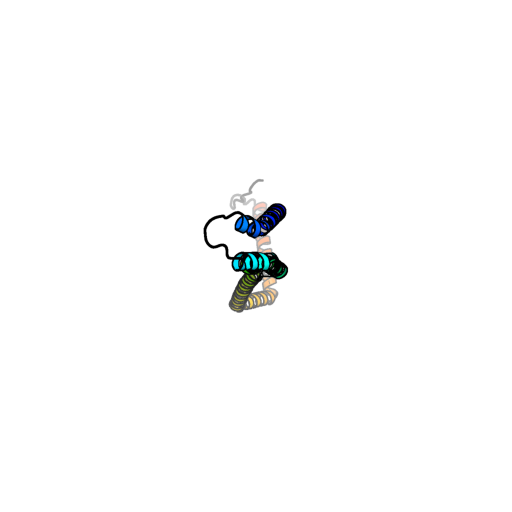9 -15.914 1.00 90.88 97 ASN A CA 1
ATOM 779 C C . ASN A 1 97 ? 10.172 -4.823 -16.086 1.00 90.88 97 ASN A C 1
ATOM 781 O O . ASN A 1 97 ? 10.685 -4.754 -17.199 1.00 90.88 97 ASN A O 1
ATOM 785 N N . ASP A 1 98 ? 10.893 -5.106 -15.000 1.00 88.69 98 ASP A N 1
ATOM 786 C CA . ASP A 1 98 ? 12.305 -5.481 -15.065 1.00 88.69 98 ASP A CA 1
ATOM 787 C C . ASP A 1 98 ? 12.492 -6.841 -15.747 1.00 88.69 98 ASP A C 1
ATOM 789 O O . ASP A 1 98 ? 13.365 -6.959 -16.604 1.00 88.69 98 ASP A O 1
ATOM 793 N N . ASP A 1 99 ? 11.665 -7.840 -15.436 1.00 89.94 99 ASP A N 1
ATOM 794 C CA . ASP A 1 99 ? 11.704 -9.152 -16.097 1.00 89.94 99 ASP A CA 1
ATOM 795 C C . ASP A 1 99 ? 11.429 -9.031 -17.609 1.00 89.94 99 ASP A C 1
ATOM 797 O O . ASP A 1 99 ? 12.167 -9.604 -18.417 1.00 89.94 99 ASP A O 1
ATOM 801 N N . ASP A 1 100 ? 10.443 -8.219 -18.003 1.00 89.88 100 ASP A N 1
ATOM 802 C CA . ASP A 1 100 ? 10.141 -7.924 -19.410 1.00 89.88 100 ASP A CA 1
ATOM 803 C C . ASP A 1 100 ? 11.328 -7.222 -20.103 1.00 89.88 100 ASP A C 1
ATOM 805 O O . ASP A 1 100 ? 11.719 -7.598 -21.213 1.00 89.88 100 ASP A O 1
ATOM 809 N N . ASN A 1 101 ? 11.967 -6.255 -19.432 1.00 86.31 101 ASN A N 1
ATOM 810 C CA . ASN A 1 101 ? 13.163 -5.572 -19.939 1.00 86.31 101 ASN A CA 1
ATOM 811 C C . ASN A 1 101 ? 14.355 -6.528 -20.094 1.00 86.31 101 ASN A C 1
ATOM 813 O O . ASN A 1 101 ? 15.093 -6.448 -21.079 1.00 86.31 101 ASN A O 1
ATOM 817 N N . TRP A 1 102 ? 14.566 -7.437 -19.139 1.00 87.75 102 TRP A N 1
ATOM 818 C CA . TRP A 1 102 ? 15.615 -8.454 -19.227 1.00 87.75 102 TRP A CA 1
ATOM 819 C C . TRP A 1 102 ? 15.357 -9.423 -20.375 1.00 87.75 102 TRP A C 1
ATOM 821 O O . TRP A 1 102 ? 16.292 -9.796 -21.087 1.00 87.75 102 TRP A O 1
ATOM 831 N N . GLN A 1 103 ? 14.098 -9.789 -20.601 1.00 87.12 103 GLN A N 1
ATOM 832 C CA . GLN A 1 103 ? 13.717 -10.625 -21.730 1.00 87.12 103 GLN A CA 1
ATOM 833 C C . GLN A 1 103 ? 13.919 -9.896 -23.066 1.00 87.12 103 GLN A C 1
ATOM 835 O O . GLN A 1 103 ? 14.433 -10.487 -24.018 1.00 87.12 103 GLN A O 1
ATOM 840 N N . GLU A 1 104 ? 13.585 -8.606 -23.149 1.00 85.00 104 GLU A N 1
ATOM 841 C CA . GLU A 1 104 ? 13.882 -7.780 -24.321 1.00 85.00 104 GLU A CA 1
ATOM 842 C C . GLU A 1 104 ? 15.395 -7.653 -24.562 1.00 85.00 104 GLU A C 1
ATOM 844 O O . GLU A 1 104 ? 15.852 -7.736 -25.706 1.00 85.00 104 GLU A O 1
ATOM 849 N N . PHE A 1 105 ? 16.189 -7.504 -23.500 1.00 81.00 105 PHE A N 1
ATOM 850 C CA . PHE A 1 105 ? 17.645 -7.468 -23.594 1.00 81.00 105 PHE A CA 1
ATOM 851 C C . PHE A 1 105 ? 18.219 -8.795 -24.103 1.00 81.00 105 PHE A C 1
ATOM 853 O O . PHE A 1 105 ? 19.045 -8.780 -25.016 1.00 81.00 105 PHE A O 1
ATOM 860 N N . GLU A 1 106 ? 17.754 -9.935 -23.584 1.00 82.88 106 GLU A N 1
ATOM 861 C CA . GLU A 1 106 ? 18.177 -11.260 -24.060 1.00 82.88 106 GLU A CA 1
ATOM 862 C C . GLU A 1 106 ? 17.772 -11.473 -25.529 1.00 82.88 106 GLU A C 1
ATOM 864 O O . GLU A 1 106 ? 18.580 -11.942 -26.327 1.00 82.88 106 GLU A O 1
ATOM 869 N N . ASN A 1 107 ? 16.579 -11.027 -25.936 1.00 82.75 107 ASN A N 1
ATOM 870 C CA . ASN A 1 107 ? 16.138 -11.08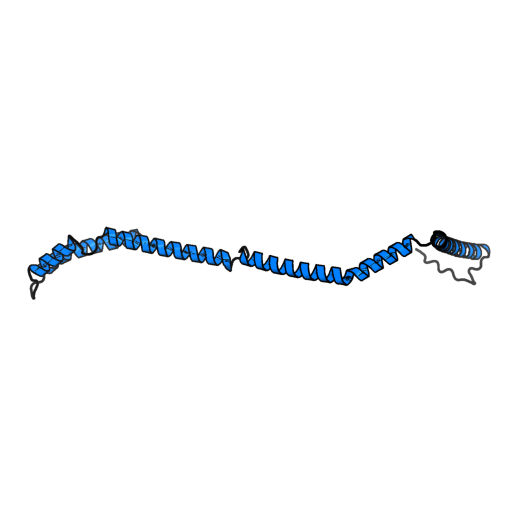1 -27.336 1.00 82.75 107 ASN A CA 1
ATOM 871 C C . ASN A 1 107 ? 16.958 -10.164 -28.263 1.00 82.75 107 ASN A C 1
ATOM 873 O O . ASN A 1 107 ? 17.104 -10.438 -29.455 1.00 82.75 107 ASN A O 1
ATOM 877 N N . ASN A 1 108 ? 17.487 -9.056 -27.740 1.00 76.81 108 ASN A N 1
ATOM 878 C CA . ASN A 1 108 ? 18.326 -8.118 -28.486 1.00 76.81 108 ASN A CA 1
ATOM 879 C C . ASN A 1 108 ? 19.830 -8.414 -28.356 1.00 76.81 108 ASN A C 1
ATOM 881 O O . ASN A 1 108 ? 20.640 -7.732 -28.991 1.00 76.81 108 ASN A O 1
ATOM 885 N N . LYS A 1 109 ? 20.213 -9.441 -27.594 1.00 74.69 109 LYS A N 1
ATOM 886 C CA . LYS A 1 109 ? 21.599 -9.874 -27.393 1.00 74.69 109 LYS A CA 1
ATOM 887 C C . LYS A 1 109 ? 22.309 -10.171 -28.706 1.00 74.69 109 LYS A C 1
ATOM 889 O O . LYS A 1 109 ? 23.427 -9.705 -28.897 1.00 74.69 109 LYS A O 1
ATOM 894 N N . ASP A 1 110 ? 21.624 -10.826 -29.641 1.00 73.69 110 ASP A N 1
ATOM 895 C CA . ASP A 1 110 ? 22.168 -11.134 -30.967 1.00 73.69 110 ASP A CA 1
ATOM 896 C C . ASP A 1 110 ? 22.470 -9.856 -31.769 1.00 73.69 110 ASP A C 1
ATOM 898 O O . ASP A 1 110 ? 23.508 -9.754 -32.417 1.00 73.69 110 ASP A O 1
ATOM 902 N N . LYS A 1 111 ? 21.628 -8.816 -31.658 1.00 72.50 111 LYS A N 1
ATOM 903 C CA . LYS A 1 111 ? 21.881 -7.511 -32.301 1.00 72.50 111 LYS A CA 1
ATOM 904 C C . LYS A 1 111 ? 23.053 -6.775 -31.657 1.00 72.50 111 LYS A C 1
ATOM 906 O O . LYS A 1 111 ? 23.802 -6.086 -32.347 1.00 72.50 111 LYS A O 1
ATOM 911 N N . ILE A 1 112 ? 23.206 -6.889 -30.338 1.00 66.25 112 ILE A N 1
ATOM 912 C CA . ILE A 1 112 ? 24.335 -6.308 -29.598 1.00 66.25 112 ILE A CA 1
ATOM 913 C C . ILE A 1 112 ? 25.633 -7.039 -29.965 1.00 66.25 112 ILE A C 1
ATOM 915 O O . ILE A 1 112 ? 26.666 -6.396 -30.169 1.00 66.25 112 ILE A O 1
ATOM 919 N N . GLU A 1 113 ? 25.584 -8.363 -30.111 1.00 70.56 113 GLU A N 1
ATOM 920 C CA . GLU A 1 113 ? 26.707 -9.163 -30.591 1.00 70.56 113 GLU A CA 1
ATOM 921 C C . GLU A 1 113 ? 27.074 -8.789 -32.033 1.00 70.56 113 GLU A C 1
ATOM 923 O O . GLU A 1 113 ? 28.251 -8.568 -32.326 1.00 70.56 113 GLU A O 1
ATOM 928 N N . ASP A 1 114 ? 26.089 -8.606 -32.911 1.00 70.75 114 ASP A N 1
ATOM 929 C CA . ASP A 1 114 ? 26.308 -8.144 -34.283 1.00 70.75 114 ASP A CA 1
ATOM 930 C C . ASP A 1 114 ? 26.896 -6.727 -34.339 1.00 70.75 114 ASP A C 1
ATOM 932 O O . ASP A 1 114 ? 27.822 -6.476 -35.111 1.00 70.75 114 ASP A O 1
ATOM 936 N N . LEU A 1 115 ? 26.458 -5.805 -33.479 1.00 67.00 115 LEU A N 1
ATOM 937 C CA . LEU A 1 115 ? 27.061 -4.471 -33.355 1.00 67.00 115 LEU A CA 1
ATOM 938 C C . LEU A 1 115 ? 28.513 -4.538 -32.863 1.00 67.00 115 LEU A C 1
ATOM 940 O O . LEU A 1 115 ? 29.373 -3.812 -33.366 1.00 67.00 115 LEU A O 1
ATOM 944 N N . SER A 1 116 ? 28.808 -5.428 -31.916 1.00 66.56 116 SER A N 1
ATOM 945 C CA . SER A 1 116 ? 30.171 -5.683 -31.437 1.00 66.56 116 SER A CA 1
ATOM 946 C C . SER A 1 116 ? 31.052 -6.286 -32.537 1.00 66.56 116 SER A C 1
ATOM 948 O O . SER A 1 116 ? 32.203 -5.874 -32.718 1.00 66.56 116 SER A O 1
ATOM 950 N N . ARG A 1 117 ? 30.502 -7.190 -33.357 1.00 65.69 117 ARG A N 1
ATOM 951 C CA . ARG A 1 117 ? 31.168 -7.741 -34.547 1.00 65.69 117 ARG A CA 1
ATOM 952 C C . ARG A 1 117 ? 31.410 -6.668 -35.607 1.00 65.69 117 ARG A C 1
ATOM 954 O O . ARG A 1 117 ? 32.519 -6.602 -36.127 1.00 65.69 117 ARG A O 1
ATOM 961 N N . ILE A 1 118 ? 30.445 -5.787 -35.880 1.00 62.09 118 ILE A N 1
ATOM 962 C CA . ILE A 1 118 ? 30.601 -4.655 -36.813 1.00 62.09 118 ILE A CA 1
ATOM 963 C C . ILE A 1 118 ? 31.662 -3.674 -36.299 1.00 62.09 118 ILE A C 1
ATOM 965 O O . ILE A 1 118 ? 32.536 -3.261 -37.059 1.00 62.09 118 ILE A O 1
ATOM 969 N N . SER A 1 119 ? 31.650 -3.352 -35.005 1.00 60.72 119 SER A N 1
ATOM 970 C CA . SER A 1 119 ? 32.685 -2.532 -34.362 1.00 60.72 119 SER A CA 1
ATOM 971 C C . SER A 1 119 ? 34.070 -3.170 -34.501 1.00 60.72 119 SER A C 1
ATOM 973 O O . SER A 1 119 ? 35.026 -2.508 -34.906 1.00 60.72 119 SER A O 1
ATOM 975 N N . THR A 1 120 ? 34.164 -4.482 -34.275 1.00 65.25 120 THR A N 1
ATOM 976 C CA . THR A 1 120 ? 35.404 -5.255 -34.430 1.00 65.25 120 THR A CA 1
ATOM 977 C C . THR A 1 120 ? 35.861 -5.321 -35.891 1.00 65.25 120 THR A C 1
ATOM 979 O O . THR A 1 120 ? 37.056 -5.255 -36.170 1.00 65.25 120 THR A O 1
ATOM 982 N N . MET A 1 121 ? 34.936 -5.400 -36.851 1.00 61.34 121 MET A N 1
ATOM 983 C CA . MET A 1 121 ? 35.260 -5.302 -38.276 1.00 61.34 121 MET A CA 1
ATOM 984 C C . MET A 1 121 ? 35.797 -3.916 -38.629 1.00 61.34 121 MET A C 1
ATOM 986 O O . MET A 1 121 ? 36.782 -3.844 -39.353 1.00 61.34 121 MET A O 1
ATOM 990 N N . ILE A 1 122 ? 35.209 -2.838 -38.095 1.00 61.19 122 ILE A N 1
ATOM 991 C CA . ILE A 1 122 ? 35.651 -1.452 -38.321 1.00 61.19 122 ILE A CA 1
ATOM 992 C C . ILE A 1 122 ? 37.049 -1.207 -37.734 1.00 61.19 122 ILE A C 1
ATOM 994 O O . ILE A 1 122 ? 37.878 -0.553 -38.373 1.00 61.19 122 ILE A O 1
ATOM 998 N N . THR A 1 123 ? 37.340 -1.731 -36.541 1.00 63.16 123 THR A N 1
ATOM 999 C CA . THR A 1 123 ? 38.662 -1.589 -35.908 1.00 63.16 123 THR A CA 1
ATOM 1000 C C . THR A 1 123 ? 39.731 -2.462 -36.566 1.00 63.16 123 THR A C 1
ATOM 1002 O O . THR A 1 123 ? 40.885 -2.039 -36.626 1.00 63.16 123 THR A O 1
ATOM 1005 N N . ASN A 1 124 ? 39.353 -3.614 -37.130 1.00 60.94 124 ASN A N 1
ATOM 1006 C CA . ASN A 1 124 ? 40.245 -4.503 -37.882 1.00 60.94 124 ASN A CA 1
ATOM 1007 C C . ASN A 1 124 ? 40.326 -4.190 -39.385 1.00 60.94 124 ASN A C 1
ATOM 1009 O O . ASN A 1 124 ? 40.958 -4.952 -40.122 1.00 60.94 124 ASN A O 1
ATOM 1013 N N . ILE A 1 125 ? 39.735 -3.085 -39.865 1.00 63.66 125 ILE A N 1
ATOM 1014 C CA . ILE A 1 125 ? 39.953 -2.631 -41.245 1.00 63.66 125 ILE A CA 1
ATOM 1015 C C . ILE A 1 125 ? 41.466 -2.444 -41.431 1.00 63.66 125 ILE A C 1
ATOM 1017 O O . ILE A 1 125 ? 42.063 -1.626 -40.721 1.00 63.66 125 ILE A O 1
ATOM 1021 N N . PRO A 1 126 ? 42.109 -3.166 -42.373 1.00 63.16 126 PRO A N 1
ATOM 1022 C CA . PRO A 1 126 ? 43.544 -3.049 -42.587 1.00 63.16 126 PRO A CA 1
ATOM 1023 C C . PRO A 1 126 ? 43.890 -1.579 -42.829 1.00 63.16 126 PRO A C 1
ATOM 1025 O O . PRO A 1 126 ? 43.241 -0.910 -43.635 1.00 63.16 126 PRO A O 1
ATOM 1028 N N . GLY A 1 127 ? 44.901 -1.065 -42.117 1.00 61.00 127 GLY A N 1
ATOM 1029 C CA . GLY A 1 127 ? 45.209 0.373 -42.049 1.00 61.00 127 GLY A CA 1
ATOM 1030 C C . GLY A 1 127 ? 45.383 1.061 -43.411 1.00 61.00 127 GLY A C 1
ATOM 1031 O O . GLY A 1 127 ? 45.177 2.272 -43.521 1.00 61.00 127 GLY A O 1
ATOM 1032 N N . GLY A 1 128 ? 45.661 0.282 -44.461 1.00 64.25 128 GLY A N 1
ATOM 1033 C CA . GLY A 1 128 ? 45.632 0.720 -45.853 1.00 64.25 128 GLY A CA 1
ATOM 1034 C C . GLY A 1 128 ? 44.278 1.283 -46.303 1.00 64.25 128 GLY A C 1
ATOM 1035 O O . GLY A 1 128 ? 44.271 2.344 -46.911 1.00 64.25 128 GLY A O 1
ATOM 1036 N N . LEU A 1 129 ? 43.136 0.670 -45.959 1.00 67.81 129 LEU A N 1
ATOM 1037 C CA . LEU A 1 129 ? 41.804 1.155 -46.367 1.00 67.81 129 LEU A CA 1
ATOM 1038 C C . LEU A 1 129 ? 41.403 2.452 -45.650 1.00 67.81 129 LEU A C 1
ATOM 1040 O O . LEU A 1 129 ? 40.859 3.363 -46.271 1.00 67.81 129 LEU A O 1
ATOM 1044 N N . LYS A 1 130 ? 41.704 2.563 -44.349 1.00 66.12 130 LYS A N 1
ATOM 1045 C CA . LYS A 1 130 ? 41.463 3.795 -43.578 1.00 66.12 130 LYS A CA 1
ATOM 1046 C C . LYS A 1 130 ? 42.289 4.954 -44.138 1.00 66.12 130 LYS A C 1
ATOM 1048 O O . LYS A 1 130 ? 41.767 6.048 -44.340 1.00 66.12 130 LYS A O 1
ATOM 1053 N N . THR A 1 131 ? 43.555 4.685 -44.450 1.00 74.06 131 THR A N 1
ATOM 1054 C CA . THR A 1 131 ? 44.452 5.645 -45.107 1.00 74.06 131 THR A CA 1
ATOM 1055 C C . THR A 1 131 ? 43.978 5.980 -46.521 1.00 74.06 131 THR A C 1
ATOM 1057 O O . THR A 1 131 ? 44.032 7.142 -46.911 1.00 74.06 131 THR A O 1
ATOM 1060 N N . TRP A 1 132 ? 43.456 5.004 -47.269 1.00 76.38 132 TRP A N 1
ATOM 1061 C CA . TRP A 1 132 ? 42.954 5.199 -48.631 1.00 76.38 132 TRP A CA 1
ATOM 1062 C C . TRP A 1 132 ? 41.715 6.094 -48.670 1.00 76.38 132 TRP A C 1
ATOM 1064 O O . TRP A 1 132 ? 41.671 7.023 -49.471 1.00 76.38 132 TRP A O 1
ATOM 1074 N N . ASN A 1 133 ? 40.768 5.907 -47.746 1.00 76.38 133 ASN A N 1
ATOM 1075 C CA . ASN A 1 133 ? 39.598 6.782 -47.624 1.00 76.38 133 ASN A CA 1
ATOM 1076 C C . ASN A 1 133 ? 39.990 8.226 -47.269 1.00 76.38 133 ASN A C 1
ATOM 1078 O O . ASN A 1 133 ? 39.462 9.169 -47.855 1.00 76.38 133 ASN A O 1
ATOM 1082 N N . ILE A 1 134 ? 40.950 8.415 -46.356 1.00 78.44 134 ILE A N 1
ATOM 1083 C CA . ILE A 1 134 ? 41.468 9.750 -46.010 1.00 78.44 134 ILE A CA 1
ATOM 1084 C C . ILE A 1 134 ? 42.189 10.382 -47.212 1.00 78.44 134 ILE A C 1
ATOM 1086 O O . ILE A 1 134 ? 41.957 11.550 -47.522 1.00 78.44 134 ILE A O 1
ATOM 1090 N N . MET A 1 135 ? 43.009 9.607 -47.929 1.00 80.38 135 MET A N 1
ATOM 1091 C CA . MET A 1 135 ? 43.660 10.040 -49.172 1.00 80.38 135 MET A CA 1
ATOM 1092 C C . MET A 1 135 ? 42.640 10.464 -5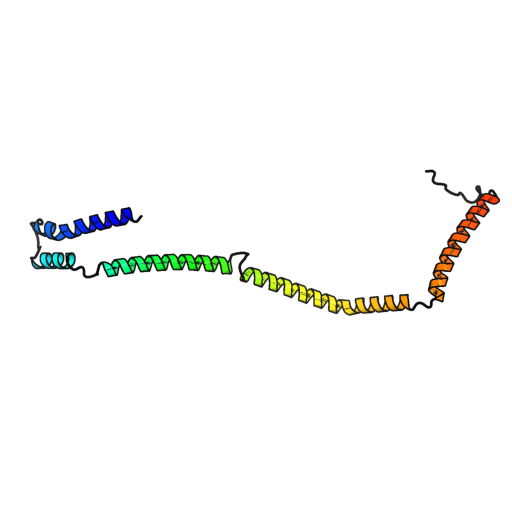0.229 1.00 80.38 135 MET A C 1
ATOM 1094 O O . MET A 1 135 ? 42.834 11.487 -50.880 1.00 80.38 135 MET A O 1
ATOM 1098 N N . PHE A 1 136 ? 41.535 9.730 -50.366 1.00 83.88 136 PHE A N 1
ATOM 1099 C CA . PHE A 1 136 ? 40.478 10.058 -51.317 1.00 83.88 136 PHE A CA 1
ATOM 1100 C C . PHE A 1 136 ? 39.835 11.410 -50.993 1.00 83.88 136 PHE A C 1
ATOM 1102 O O . PHE A 1 136 ? 39.679 12.240 -51.882 1.00 83.88 136 PHE A O 1
ATOM 1109 N N . ILE A 1 137 ? 39.538 11.677 -49.717 1.00 82.44 137 ILE A N 1
ATOM 1110 C CA . ILE A 1 137 ? 38.978 12.964 -49.273 1.00 82.44 137 ILE A CA 1
ATOM 1111 C C . ILE A 1 137 ? 39.949 14.115 -49.569 1.00 82.44 137 ILE A C 1
ATOM 1113 O O . ILE A 1 137 ? 39.547 15.136 -50.127 1.00 82.44 137 ILE A O 1
ATOM 1117 N N . ILE A 1 138 ? 41.235 13.944 -49.247 1.00 85.81 138 ILE A N 1
ATOM 1118 C CA . ILE A 1 138 ? 42.267 14.959 -49.514 1.00 85.81 138 ILE A CA 1
ATOM 1119 C C . ILE A 1 138 ? 42.401 15.211 -51.022 1.00 85.81 138 ILE A C 1
ATOM 1121 O O . ILE A 1 138 ? 42.490 16.362 -51.450 1.00 85.81 138 ILE A O 1
ATOM 1125 N N . PHE A 1 139 ? 42.364 14.154 -51.834 1.00 88.62 139 PHE A N 1
ATOM 1126 C CA . PHE A 1 139 ? 42.457 14.257 -53.286 1.00 88.62 139 PHE A CA 1
ATOM 1127 C C . PHE A 1 139 ? 41.253 14.985 -53.897 1.00 88.62 139 PHE A C 1
ATOM 1129 O O . PHE A 1 139 ? 41.436 15.820 -54.778 1.00 88.62 139 PHE A O 1
ATOM 1136 N N . GLN A 1 140 ? 40.036 14.737 -53.401 1.00 83.88 140 GLN A N 1
ATOM 1137 C CA . GLN A 1 140 ? 38.834 15.460 -53.842 1.00 83.88 140 GLN A CA 1
ATOM 1138 C C . GLN A 1 140 ? 38.916 16.955 -53.498 1.00 83.88 140 GLN A C 1
ATOM 1140 O O . GLN A 1 140 ? 38.636 17.799 -54.348 1.00 83.88 140 GLN A O 1
ATOM 1145 N N . MET A 1 141 ? 39.378 17.298 -52.290 1.00 85.25 141 MET A N 1
ATOM 1146 C CA . MET A 1 141 ? 39.571 18.696 -51.880 1.00 85.25 141 MET A CA 1
ATOM 1147 C C . MET A 1 141 ? 40.629 19.408 -52.736 1.00 85.25 141 MET A C 1
ATOM 1149 O O . MET A 1 141 ? 40.412 20.537 -53.174 1.00 85.25 141 MET A O 1
ATOM 1153 N N . LEU A 1 142 ? 41.751 18.739 -53.027 1.00 87.25 142 LEU A N 1
ATOM 1154 C CA . LEU A 1 142 ? 42.781 19.253 -53.937 1.00 87.25 142 LEU A CA 1
ATOM 1155 C C . LEU A 1 142 ? 42.262 19.400 -55.369 1.00 87.25 142 LEU A C 1
ATOM 1157 O O . LEU A 1 142 ? 42.558 20.399 -56.017 1.00 87.25 142 LEU A O 1
ATOM 1161 N N . GLY A 1 143 ? 41.471 18.444 -55.856 1.00 86.25 143 GLY A N 1
ATOM 1162 C CA . GLY A 1 143 ? 40.858 18.501 -57.181 1.00 86.25 143 GLY A CA 1
ATOM 1163 C C . GLY A 1 143 ? 39.954 19.721 -57.337 1.00 86.25 143 GLY A C 1
ATOM 1164 O O . GLY A 1 143 ? 40.126 20.491 -58.279 1.00 86.25 143 GLY A O 1
ATOM 1165 N N . ILE A 1 144 ? 39.057 19.953 -56.374 1.00 85.12 144 ILE A N 1
ATOM 1166 C CA . ILE A 1 144 ? 38.183 21.137 -56.357 1.00 85.12 144 ILE A CA 1
ATOM 1167 C C . ILE A 1 144 ? 39.017 22.425 -56.306 1.00 85.12 144 ILE A C 1
ATOM 1169 O O . ILE A 1 144 ? 38.731 23.367 -57.040 1.00 85.12 144 ILE A O 1
ATOM 1173 N N . PHE A 1 145 ? 40.081 22.458 -55.499 1.00 84.12 145 PHE A N 1
ATOM 1174 C CA . PHE A 1 145 ? 40.968 23.618 -55.403 1.00 84.12 145 PHE A CA 1
ATOM 1175 C C . PHE A 1 145 ? 41.708 23.915 -56.717 1.00 84.12 145 PHE A C 1
ATOM 1177 O O . PHE A 1 145 ? 41.774 25.066 -57.141 1.00 84.12 145 PHE A O 1
ATOM 1184 N N . VAL A 1 146 ? 42.237 22.891 -57.392 1.00 84.50 146 VAL A N 1
ATOM 1185 C CA . VAL A 1 146 ? 42.909 23.050 -58.693 1.00 84.50 146 VAL A CA 1
ATOM 1186 C C . VAL A 1 146 ? 41.919 23.500 -59.764 1.00 84.50 146 VAL A C 1
ATOM 1188 O O . VAL A 1 146 ? 42.268 24.344 -60.588 1.00 84.50 146 VAL A O 1
ATOM 1191 N N . ILE A 1 147 ? 40.686 22.987 -59.738 1.00 82.44 147 ILE A N 1
ATOM 1192 C CA . ILE A 1 147 ? 39.618 23.442 -60.634 1.00 82.44 147 ILE A CA 1
ATOM 1193 C C . ILE A 1 147 ? 39.299 24.922 -60.369 1.00 82.44 147 ILE A C 1
ATOM 1195 O O . ILE A 1 147 ? 39.281 25.700 -61.319 1.00 82.44 147 ILE A O 1
ATOM 1199 N N . ASP A 1 148 ? 39.133 25.343 -59.110 1.00 78.56 148 ASP A N 1
ATOM 1200 C CA . ASP A 1 148 ? 38.855 26.748 -58.759 1.00 78.56 148 ASP A CA 1
ATOM 1201 C C . ASP A 1 148 ? 39.990 27.692 -59.193 1.00 78.56 148 ASP A C 1
ATOM 1203 O O . ASP A 1 148 ? 39.757 28.724 -59.829 1.00 78.56 148 ASP A O 1
ATOM 1207 N N . VAL A 1 149 ? 41.244 27.313 -58.921 1.00 80.50 149 VAL A N 1
ATOM 1208 C CA . VAL A 1 149 ? 42.432 28.079 -59.329 1.00 80.50 149 VAL A CA 1
ATOM 1209 C C . VAL A 1 149 ? 42.576 28.117 -60.853 1.00 80.50 149 VAL A C 1
ATOM 1211 O O . VAL A 1 149 ? 42.896 29.167 -61.411 1.00 80.50 149 VAL A O 1
ATOM 1214 N N . GLY A 1 150 ? 42.307 27.004 -61.538 1.00 78.56 150 GLY A N 1
ATOM 1215 C CA . GLY A 1 150 ? 42.346 26.911 -62.996 1.00 78.56 150 GLY A CA 1
ATOM 1216 C C . GLY A 1 150 ? 41.304 27.806 -63.664 1.00 78.56 150 GLY A C 1
ATOM 1217 O O . GLY A 1 150 ? 41.647 28.569 -64.567 1.00 78.56 150 GLY A O 1
ATOM 1218 N N . VAL A 1 151 ? 40.057 27.792 -63.182 1.00 76.62 151 VAL A N 1
ATOM 1219 C CA . VAL A 1 151 ? 39.006 28.691 -63.689 1.00 76.62 151 VAL A CA 1
ATOM 1220 C C . VAL A 1 151 ? 39.416 30.157 -63.519 1.00 76.62 151 VAL A C 1
ATOM 1222 O O . VAL A 1 151 ? 39.233 30.951 -64.444 1.00 76.62 151 VAL A O 1
ATOM 1225 N N . ARG A 1 152 ? 40.042 30.501 -62.385 1.00 72.75 152 ARG A N 1
ATOM 1226 C CA . ARG A 1 152 ? 40.476 31.870 -62.067 1.00 72.75 152 ARG A CA 1
ATOM 1227 C C . ARG A 1 152 ? 41.698 32.339 -62.871 1.00 72.75 152 ARG A C 1
ATOM 1229 O O . ARG A 1 152 ? 41.758 33.504 -63.242 1.00 72.75 152 ARG A O 1
ATOM 1236 N N . LEU A 1 153 ? 42.666 31.461 -63.150 1.00 74.75 153 LEU A N 1
ATOM 1237 C CA . LEU A 1 153 ? 43.872 31.791 -63.932 1.00 74.75 153 LEU A CA 1
ATOM 1238 C C . LEU A 1 153 ? 43.599 31.885 -65.436 1.00 74.75 153 LEU A C 1
ATOM 1240 O O . LEU A 1 153 ? 44.177 32.736 -66.108 1.00 74.75 153 LEU A O 1
ATOM 1244 N N . PHE A 1 154 ? 42.728 31.022 -65.964 1.00 75.44 154 PHE A N 1
ATOM 1245 C CA . PHE A 1 154 ? 42.395 30.990 -67.391 1.00 75.44 154 PHE A CA 1
ATOM 1246 C C . PHE A 1 154 ? 41.167 31.842 -67.753 1.00 75.44 154 PHE A C 1
ATOM 1248 O O . PHE A 1 154 ? 40.758 31.844 -68.912 1.00 75.44 154 PHE A O 1
ATOM 1255 N N . ASN A 1 155 ? 40.595 32.585 -66.793 1.00 63.81 155 ASN A N 1
ATOM 1256 C CA . ASN A 1 155 ? 39.421 33.449 -66.981 1.00 63.81 155 ASN A CA 1
ATOM 1257 C C . ASN A 1 155 ? 38.231 32.717 -67.642 1.00 63.81 155 ASN A C 1
ATOM 1259 O O . ASN A 1 155 ? 37.499 33.272 -68.461 1.00 63.81 155 ASN A O 1
ATOM 1263 N N . LEU A 1 156 ? 38.027 31.448 -67.273 1.00 62.28 156 LEU A N 1
ATOM 1264 C CA . LEU A 1 156 ? 36.985 30.571 -67.830 1.00 62.28 156 LEU A CA 1
ATOM 1265 C C . LEU A 1 156 ? 35.610 30.775 -67.164 1.00 62.28 156 LEU A C 1
ATOM 1267 O O . LEU A 1 156 ? 34.739 29.909 -67.261 1.00 62.28 156 LEU A O 1
ATOM 1271 N N . GLU A 1 157 ? 35.395 31.923 -66.510 1.00 58.44 157 GLU A N 1
ATOM 1272 C CA . GLU A 1 157 ? 34.156 32.282 -65.796 1.00 58.44 157 GLU A CA 1
ATOM 1273 C C . GLU A 1 157 ? 32.903 32.243 -66.696 1.00 58.44 157 GLU A C 1
ATOM 1275 O O . GLU A 1 157 ? 31.785 32.153 -66.197 1.00 58.44 157 GLU A O 1
ATOM 1280 N N . THR A 1 158 ? 33.071 32.261 -68.024 1.00 56.16 158 THR A N 1
ATOM 1281 C CA . THR A 1 158 ? 31.979 32.180 -69.008 1.00 56.16 158 THR A CA 1
ATOM 1282 C C . THR A 1 158 ? 31.533 30.754 -69.356 1.00 56.16 158 THR A C 1
ATOM 1284 O O . THR A 1 158 ? 30.454 30.593 -69.922 1.00 56.16 158 THR A O 1
ATOM 1287 N N . LEU A 1 159 ? 32.321 29.720 -69.033 1.00 56.19 159 LEU A N 1
ATOM 1288 C CA . LEU A 1 159 ? 32.025 28.310 -69.354 1.00 56.19 159 LEU A CA 1
ATOM 1289 C C . LEU A 1 159 ? 31.549 27.498 -68.142 1.00 56.19 159 LEU A C 1
ATOM 1291 O O . LEU A 1 159 ? 30.801 26.537 -68.312 1.00 56.19 159 LEU A O 1
ATOM 1295 N N . ILE A 1 160 ? 31.956 27.877 -66.928 1.00 57.53 160 ILE A N 1
ATOM 1296 C CA . ILE A 1 160 ? 31.511 27.252 -65.677 1.00 57.53 160 ILE A CA 1
ATOM 1297 C C . ILE A 1 160 ? 31.040 28.379 -64.749 1.00 57.53 160 ILE A C 1
ATOM 1299 O O . ILE A 1 160 ? 31.882 29.064 -64.166 1.00 57.53 160 ILE A O 1
ATOM 1303 N N . PRO A 1 161 ? 29.722 28.621 -64.619 1.00 55.97 161 PRO A N 1
ATOM 1304 C CA . PRO A 1 161 ? 29.219 29.671 -63.745 1.00 55.97 161 PRO A CA 1
ATOM 1305 C C . PRO A 1 161 ? 29.496 29.294 -62.285 1.00 55.97 161 PRO A C 1
ATOM 1307 O O . PRO A 1 161 ? 28.871 28.394 -61.727 1.00 55.97 161 PRO A O 1
ATOM 1310 N N . ILE A 1 162 ? 30.451 29.982 -61.660 1.00 60.06 162 ILE A N 1
ATOM 1311 C CA . ILE A 1 162 ? 30.700 29.882 -60.220 1.00 60.06 162 ILE A CA 1
ATOM 1312 C C . ILE A 1 162 ? 29.676 30.783 -59.529 1.00 60.06 162 ILE A C 1
ATOM 1314 O O . ILE A 1 162 ? 29.831 32.004 -59.488 1.00 60.06 162 ILE A O 1
ATOM 1318 N N . GLU A 1 163 ? 28.610 30.192 -58.996 1.00 57.34 163 GLU A N 1
ATOM 1319 C CA . GLU A 1 163 ? 27.581 30.926 -58.261 1.00 57.34 163 GLU A CA 1
ATOM 1320 C C . GLU A 1 163 ? 28.138 31.374 -56.898 1.00 57.34 163 GLU A C 1
ATOM 1322 O O . GLU A 1 163 ? 28.126 30.643 -55.906 1.00 57.34 163 GLU A O 1
ATOM 1327 N N . ARG A 1 164 ? 28.695 32.591 -56.847 1.00 59.16 164 ARG A N 1
ATOM 1328 C CA . ARG A 1 164 ? 29.120 33.212 -55.589 1.00 59.16 164 ARG A CA 1
ATOM 1329 C C . ARG A 1 164 ? 27.887 33.753 -54.879 1.00 59.16 164 ARG A C 1
ATOM 1331 O O . ARG A 1 164 ? 27.321 34.769 -55.277 1.00 59.16 164 ARG A O 1
ATOM 1338 N N . LYS A 1 165 ? 27.473 33.081 -53.807 1.00 44.94 165 LYS A N 1
ATOM 1339 C CA . LYS A 1 165 ? 26.467 33.623 -52.895 1.00 44.94 165 LYS A CA 1
ATOM 1340 C C . LYS A 1 165 ? 27.115 34.766 -52.109 1.00 44.94 165 LYS A C 1
ATOM 1342 O O . LYS A 1 165 ? 27.885 34.521 -51.184 1.00 44.94 165 LYS A O 1
ATOM 1347 N N . ASN A 1 166 ? 26.855 36.001 -52.534 1.00 45.06 166 ASN A N 1
ATOM 1348 C CA . ASN A 1 166 ? 27.285 37.202 -51.824 1.00 45.06 166 ASN A CA 1
ATOM 1349 C C . ASN A 1 166 ? 26.660 37.202 -50.419 1.00 45.06 166 ASN A C 1
ATOM 1351 O O . ASN A 1 166 ? 25.443 37.045 -50.292 1.00 45.06 166 ASN A O 1
ATOM 1355 N N . GLN A 1 167 ? 27.500 37.328 -49.389 1.00 37.94 167 GLN A N 1
ATOM 1356 C CA . GLN A 1 167 ? 27.074 37.801 -48.070 1.00 37.94 167 GLN A CA 1
ATOM 1357 C C . GLN A 1 167 ? 26.848 39.309 -48.120 1.00 37.94 167 GLN A C 1
ATOM 1359 O O . GLN A 1 167 ? 27.635 39.988 -48.819 1.00 37.94 167 GLN A O 1
#

pLDDT: mean 74.43, std 11.66, range [37.94, 94.38]

Secondary structure (DSSP, 8-state):
-HHHHHHHHHHHHHHHHHHHHHHHH-TTS---HHHHHHHHHHHHS-SS-HHHHHHHHHHHHHHHHHHHHHHHHHHHHHT-TTSHHHHHHHHHHHHHHHHHHHHHHHHHHHHHHHHHHHHHHHHTS-HHHHHHHHHHHHHHHHHHHHHHHHHHHTT-TTTS-------

Sequence (167 aa):
LEEKLKASNERNGILLKAIPETIKLGTGRRSTDELEFLVKSLTENPIIDRQSTEALIRLEVHVMENSSKMQQIEKMLFWDDSSLMSRIKALEVYQQNDDDNWQEFENNKDKIEDLSRISTMITNIPGGLKTWNIMFIIFQMLGIFVIDVGVRLFNLETLIPIERKNQ

Radius of gyration: 52.61 Å; chains: 1; bounding box: 101×49×124 Å